Protein AF-X0ZUR7-F1 (afdb_monomer_lite)

Sequence (106 aa):
MPNKNEEETDLMEIRLKKETKLYWIKATTGAISALVGRLFIGLIGWPMFIWMLSFWFGFPFIISFLISPYDKEEWNWKIILKTGIGIFFFTFMVVGTLTHTILKFL

Foldseek 3Di:
DDDPVVVVVVVVVVVVVVLVVLLVVLLVLLLVLLCCCCPVVNDDDPSSVVSLVCSLVPVLVVCVVVPDDDDPVPPDVCCSSPRNVVSSPVSNVVNNVVSNVVVVVD

Organism: NCBI:txid412755

pLDDT: mean 83.45, std 12.52, range [53.47, 97.0]

Secondary structure (DSSP, 8-state):
---HHHHHHHHHHHHHHHHHHHHHHHHHHHHHHHHIIIIIS---SHHHHHHHHHHHHHHHHHHHHHHSS--TTT--HHHHHHTTHHHHHHHHHHHHHHHHHHHHH-

Structure (mmCIF, N/CA/C/O backbone):
data_AF-X0ZUR7-F1
#
_entry.id   AF-X0ZUR7-F1
#
loop_
_atom_site.group_PDB
_atom_site.id
_atom_site.type_symbol
_atom_site.label_atom_id
_atom_site.label_alt_id
_atom_site.label_comp_id
_atom_site.label_asym_id
_atom_site.label_entity_id
_atom_site.label_seq_id
_atom_site.pdbx_PDB_ins_code
_atom_site.Cartn_x
_atom_site.Cartn_y
_atom_site.Cartn_z
_atom_site.occupancy
_atom_site.B_iso_or_equiv
_atom_site.auth_seq_id
_atom_site.auth_comp_id
_atom_site.auth_asym_id
_atom_site.auth_atom_id
_atom_site.pdbx_PDB_model_num
ATOM 1 N N . MET A 1 1 ? -21.546 -5.112 39.725 1.00 53.47 1 MET A N 1
ATOM 2 C CA . MET A 1 1 ? -21.803 -4.118 38.665 1.00 53.47 1 MET A CA 1
ATOM 3 C C . MET A 1 1 ? -20.437 -3.656 38.202 1.00 53.47 1 MET A C 1
ATOM 5 O O . MET A 1 1 ? -19.708 -3.178 39.066 1.00 53.47 1 MET A O 1
ATOM 9 N N . PRO A 1 2 ? -20.037 -3.920 36.948 1.00 53.84 2 PRO A N 1
ATOM 10 C CA . PRO A 1 2 ? -18.754 -3.439 36.443 1.00 53.84 2 PRO A CA 1
ATOM 11 C C . PRO A 1 2 ? -18.698 -1.913 36.567 1.00 53.84 2 PRO A C 1
ATOM 13 O O . PRO A 1 2 ? -19.720 -1.229 36.447 1.00 53.84 2 PRO A O 1
ATOM 16 N N . ASN A 1 3 ? -17.527 -1.391 36.918 1.00 67.19 3 ASN A N 1
ATOM 17 C CA . ASN A 1 3 ? -17.319 0.040 37.097 1.00 67.19 3 ASN A CA 1
ATOM 18 C C . ASN A 1 3 ? -17.370 0.713 35.715 1.00 67.19 3 ASN A C 1
ATOM 20 O O . ASN A 1 3 ? -16.737 0.229 34.783 1.00 67.19 3 ASN A O 1
ATOM 24 N N . LYS A 1 4 ? -18.081 1.837 35.567 1.00 70.12 4 LYS A N 1
ATOM 25 C CA . LYS A 1 4 ? -18.214 2.571 34.290 1.00 70.12 4 LYS A CA 1
ATOM 26 C C . LYS A 1 4 ? -16.854 2.869 33.626 1.00 70.12 4 LYS A C 1
ATOM 28 O O . LYS A 1 4 ? -16.754 2.909 32.406 1.00 70.12 4 LYS A O 1
ATOM 33 N N . ASN A 1 5 ? -15.803 3.019 34.435 1.00 69.81 5 ASN A N 1
ATOM 34 C CA . ASN A 1 5 ? -14.432 3.236 33.966 1.00 69.81 5 ASN A CA 1
ATOM 35 C C . ASN A 1 5 ? -13.788 1.979 33.337 1.00 69.81 5 ASN A C 1
ATOM 37 O O . ASN A 1 5 ? -12.948 2.110 32.450 1.00 69.81 5 ASN A O 1
ATOM 41 N N . GLU A 1 6 ? -14.158 0.770 33.771 1.00 71.62 6 GLU A N 1
ATOM 42 C CA . GLU A 1 6 ? -13.648 -0.492 33.204 1.00 71.62 6 GLU A CA 1
ATOM 43 C C . GLU A 1 6 ? -14.255 -0.754 31.817 1.00 71.62 6 GLU A C 1
ATOM 45 O O . GLU A 1 6 ? -13.519 -1.065 30.884 1.00 71.62 6 GLU A O 1
ATOM 50 N N . GLU A 1 7 ? -15.559 -0.503 31.635 1.00 71.94 7 GLU A N 1
ATOM 51 C CA . GLU A 1 7 ? -16.227 -0.624 30.326 1.00 71.94 7 GLU A CA 1
ATOM 52 C C . GLU A 1 7 ? -15.660 0.350 29.277 1.00 71.94 7 GLU A C 1
ATOM 54 O O . GLU A 1 7 ? -15.447 -0.031 28.123 1.00 71.94 7 GLU A O 1
ATOM 59 N N . GLU A 1 8 ? -15.371 1.602 29.654 1.00 75.94 8 GLU A N 1
ATOM 60 C CA . GLU A 1 8 ? -14.749 2.573 28.739 1.00 75.94 8 GLU A CA 1
ATOM 61 C C . GLU A 1 8 ? -13.327 2.157 28.323 1.00 75.94 8 GLU A C 1
ATOM 63 O O . GLU A 1 8 ? -12.927 2.384 27.176 1.00 75.94 8 GLU A O 1
ATOM 68 N N . THR A 1 9 ? -12.581 1.506 29.221 1.00 78.31 9 THR A N 1
ATOM 69 C CA . THR A 1 9 ? -11.219 1.027 28.945 1.00 78.31 9 THR A CA 1
ATOM 70 C C . THR A 1 9 ? -11.239 -0.176 27.993 1.00 78.31 9 THR A C 1
ATOM 72 O O . THR A 1 9 ? -10.510 -0.179 26.996 1.00 78.31 9 THR A O 1
ATOM 75 N N . ASP A 1 10 ? -12.141 -1.137 28.209 1.00 81.31 10 ASP A N 1
ATOM 76 C CA . ASP A 1 10 ? -12.310 -2.309 27.336 1.00 81.31 10 ASP A CA 1
ATOM 77 C C . ASP A 1 10 ? -12.729 -1.915 25.909 1.00 81.31 10 ASP A C 1
ATOM 79 O O . ASP A 1 10 ? -12.180 -2.408 24.916 1.00 81.31 10 ASP A O 1
ATOM 83 N N . LEU A 1 11 ? -13.662 -0.968 25.774 1.00 80.88 11 LEU A N 1
ATOM 84 C CA . LEU A 1 11 ? -14.085 -0.454 24.467 1.00 80.88 11 LEU A CA 1
ATOM 85 C C . LEU A 1 11 ? -12.942 0.256 23.727 1.00 80.88 11 LEU A C 1
ATOM 87 O O . LEU A 1 11 ? -12.831 0.145 22.498 1.00 80.88 11 LEU A O 1
ATOM 91 N N . MET A 1 12 ? -12.080 0.970 24.455 1.00 81.38 12 MET A N 1
ATOM 92 C CA . MET A 1 12 ? -10.901 1.622 23.888 1.00 81.38 12 MET A CA 1
ATOM 93 C C . MET A 1 12 ? -9.886 0.596 23.368 1.00 81.38 12 MET A C 1
ATOM 95 O O . MET A 1 12 ? -9.404 0.734 22.239 1.00 81.38 12 MET A O 1
ATOM 99 N N . GLU A 1 13 ? -9.606 -0.463 24.132 1.00 83.38 13 GLU A N 1
ATOM 100 C CA . GLU A 1 13 ? -8.708 -1.541 23.701 1.00 83.38 13 GLU A CA 1
ATOM 101 C C . GLU A 1 13 ? -9.216 -2.267 22.450 1.00 83.38 13 GLU A C 1
ATOM 103 O O . GLU A 1 13 ? -8.441 -2.555 21.527 1.00 83.38 13 GLU A O 1
ATOM 108 N N . ILE A 1 14 ? -10.522 -2.544 22.382 1.00 81.81 14 ILE A N 1
ATOM 109 C CA . ILE A 1 14 ? -11.145 -3.191 21.220 1.00 81.81 14 ILE A CA 1
ATOM 110 C C . ILE A 1 14 ? -10.969 -2.322 19.967 1.00 81.81 14 ILE A C 1
ATOM 112 O O . ILE A 1 14 ? -10.589 -2.837 18.907 1.00 81.81 14 ILE A O 1
ATOM 116 N N . ARG A 1 15 ? -11.188 -1.003 20.075 1.00 79.31 15 ARG A N 1
ATOM 117 C CA . ARG A 1 15 ? -10.982 -0.056 18.963 1.00 79.31 15 ARG A CA 1
ATOM 118 C C . ARG A 1 15 ? -9.523 -0.023 18.511 1.00 79.31 15 ARG A C 1
ATOM 120 O O . ARG A 1 15 ? -9.262 -0.172 17.317 1.00 79.31 15 ARG A O 1
ATOM 127 N N . LEU A 1 16 ? -8.578 0.066 19.446 1.00 82.56 16 LEU A N 1
ATOM 128 C CA . LEU A 1 16 ? -7.137 0.046 19.157 1.00 82.56 16 LEU A CA 1
ATOM 129 C C . LEU A 1 16 ? -6.701 -1.232 18.429 1.00 82.56 16 LEU A C 1
ATOM 131 O O . LEU A 1 16 ? -5.960 -1.164 17.4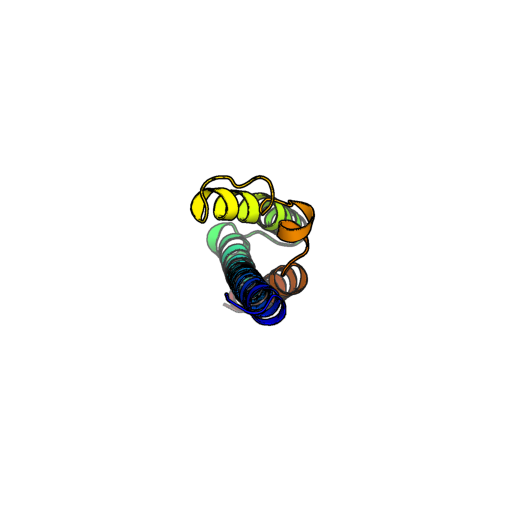42 1.00 82.56 16 LEU A O 1
ATOM 135 N N . LYS A 1 17 ? -7.189 -2.404 18.857 1.00 84.19 17 LYS A N 1
ATOM 136 C CA . LYS A 1 17 ? -6.905 -3.682 18.180 1.00 84.19 17 LYS A CA 1
ATOM 137 C C . LYS A 1 17 ? -7.446 -3.702 16.749 1.00 84.19 17 LYS A C 1
ATOM 139 O O . LYS A 1 17 ? -6.743 -4.149 15.838 1.00 84.19 17 LYS A O 1
ATOM 144 N N . LYS A 1 18 ? -8.663 -3.194 16.525 1.00 79.56 18 LYS A N 1
ATOM 145 C CA . LYS A 1 18 ? -9.265 -3.094 15.183 1.00 79.56 18 LYS A CA 1
ATOM 146 C C . LYS A 1 18 ? -8.479 -2.141 14.277 1.00 79.56 18 LYS A C 1
ATOM 148 O O . LYS A 1 18 ? -8.155 -2.511 13.148 1.00 79.56 18 LYS A O 1
ATOM 153 N N . GLU A 1 19 ? -8.118 -0.957 14.767 1.00 82.19 19 GLU A N 1
ATOM 154 C CA . GLU A 1 19 ? -7.322 0.017 14.007 1.00 82.19 19 GLU A CA 1
ATOM 155 C C . GLU A 1 19 ? -5.933 -0.519 13.659 1.00 82.19 19 GLU A C 1
ATOM 157 O O . GLU A 1 19 ? -5.492 -0.398 12.515 1.00 82.19 19 GLU A O 1
ATOM 162 N N . THR A 1 20 ? -5.281 -1.190 14.609 1.00 87.12 20 THR A N 1
ATOM 163 C CA . THR A 1 20 ? -3.985 -1.846 14.390 1.00 87.12 20 THR A CA 1
ATOM 164 C C . THR A 1 20 ? -4.093 -2.933 13.321 1.00 87.12 20 THR A C 1
ATOM 166 O O . THR A 1 20 ? -3.252 -3.020 12.425 1.00 87.12 20 THR A O 1
ATOM 169 N N . LYS A 1 21 ? -5.160 -3.740 13.349 1.00 84.69 21 LYS A N 1
ATOM 170 C CA . LYS A 1 21 ? -5.410 -4.756 12.319 1.00 84.69 21 LYS A CA 1
ATOM 171 C C . LYS A 1 21 ? -5.601 -4.119 10.938 1.00 84.69 21 LYS A C 1
ATOM 173 O O . LYS A 1 21 ? -4.981 -4.565 9.975 1.00 84.69 21 LYS A O 1
ATOM 178 N N . LEU A 1 22 ? -6.405 -3.057 10.835 1.00 83.88 22 LEU A N 1
ATOM 179 C CA . LEU A 1 22 ? -6.611 -2.316 9.582 1.00 83.88 22 LEU A CA 1
ATOM 180 C C . LEU A 1 22 ? -5.318 -1.675 9.063 1.00 83.88 22 LEU A C 1
ATOM 182 O O . LEU A 1 22 ? -5.063 -1.702 7.859 1.00 83.88 22 LEU A O 1
ATOM 186 N N . TYR A 1 23 ? -4.493 -1.136 9.961 1.00 88.50 23 TYR A N 1
ATOM 187 C CA . TYR A 1 23 ? -3.183 -0.581 9.636 1.00 88.50 23 TYR A CA 1
ATOM 188 C C . TYR A 1 23 ? -2.287 -1.623 8.962 1.00 88.50 23 TYR A C 1
ATOM 190 O O . TYR A 1 23 ? -1.765 -1.376 7.872 1.00 88.50 23 TYR A O 1
ATOM 198 N N . TRP A 1 24 ? -2.161 -2.807 9.567 1.00 88.81 24 TRP A N 1
ATOM 199 C CA . TRP A 1 24 ? -1.348 -3.888 9.011 1.00 88.81 24 TRP A CA 1
ATOM 200 C C . TRP A 1 24 ? -1.888 -4.388 7.681 1.00 88.81 24 TRP A C 1
ATOM 202 O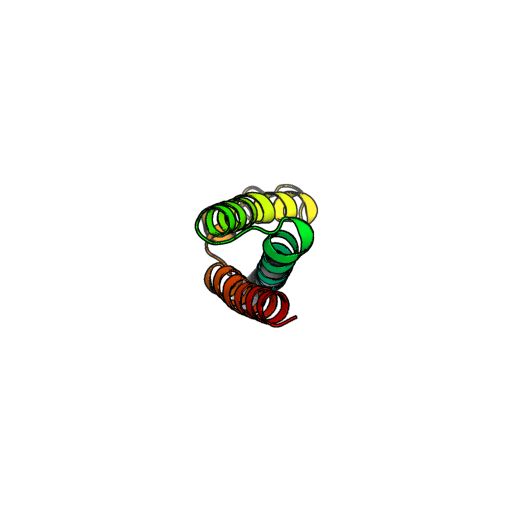 O . TRP A 1 24 ? -1.115 -4.515 6.737 1.00 88.81 24 TRP A O 1
ATOM 212 N N . ILE A 1 25 ? -3.203 -4.581 7.565 1.00 88.38 25 ILE A N 1
ATOM 213 C CA . ILE A 1 25 ? -3.822 -4.992 6.302 1.00 88.38 25 ILE A CA 1
ATOM 214 C C . ILE A 1 25 ? -3.489 -3.989 5.190 1.00 88.38 25 ILE A C 1
ATOM 216 O O . ILE A 1 25 ? -3.103 -4.385 4.090 1.00 88.38 25 ILE A O 1
ATOM 220 N N . LYS A 1 26 ? -3.583 -2.685 5.466 1.00 90.50 26 LYS A N 1
ATOM 221 C CA . LYS A 1 26 ? -3.230 -1.641 4.498 1.00 90.50 26 LYS A CA 1
ATOM 222 C C . LYS A 1 26 ? -1.753 -1.650 4.125 1.00 90.50 26 LYS A C 1
ATOM 224 O O . LYS A 1 26 ? -1.441 -1.497 2.948 1.00 90.50 26 LYS A O 1
ATOM 229 N N . ALA A 1 27 ? -0.861 -1.880 5.084 1.00 93.25 27 ALA A N 1
ATOM 230 C CA . ALA A 1 27 ? 0.563 -2.044 4.809 1.00 93.25 27 ALA A CA 1
ATOM 231 C C . ALA A 1 27 ? 0.816 -3.219 3.846 1.00 93.25 27 ALA A C 1
ATOM 233 O O . ALA A 1 27 ? 1.504 -3.068 2.836 1.00 93.25 27 ALA A O 1
ATOM 234 N N . THR A 1 28 ? 0.198 -4.379 4.097 1.00 93.12 28 THR A N 1
ATOM 235 C CA . THR A 1 28 ? 0.344 -5.550 3.217 1.00 93.12 28 THR A CA 1
ATOM 236 C C . THR A 1 28 ? -0.274 -5.300 1.842 1.00 93.12 28 THR A C 1
ATOM 238 O O . THR A 1 28 ? 0.302 -5.672 0.824 1.00 93.12 28 THR A O 1
ATOM 241 N N . THR A 1 29 ? -1.416 -4.615 1.793 1.00 93.06 29 THR A N 1
ATOM 242 C CA . THR A 1 29 ? -2.090 -4.249 0.537 1.00 93.06 29 THR A CA 1
ATOM 243 C C . THR A 1 29 ? -1.233 -3.311 -0.306 1.00 93.06 29 THR A C 1
ATOM 245 O O . THR A 1 29 ? -1.129 -3.501 -1.516 1.00 93.06 29 THR A O 1
ATOM 248 N N . GLY A 1 30 ? -0.603 -2.307 0.311 1.00 94.62 30 GLY A N 1
ATOM 249 C CA . GLY A 1 30 ? 0.306 -1.387 -0.373 1.00 94.62 30 GLY A CA 1
ATOM 250 C C . GLY A 1 30 ? 1.471 -2.140 -1.009 1.00 94.62 30 GLY A C 1
ATOM 251 O O . GLY A 1 30 ? 1.716 -2.007 -2.206 1.00 94.62 30 GLY A O 1
ATOM 252 N N . ALA A 1 31 ? 2.111 -3.026 -0.244 1.00 96.06 31 ALA A N 1
ATOM 253 C CA . ALA A 1 31 ? 3.189 -3.876 -0.745 1.00 96.06 31 ALA A CA 1
ATOM 254 C C . ALA A 1 31 ? 2.745 -4.795 -1.902 1.00 96.06 31 ALA A C 1
ATOM 256 O O . ALA A 1 31 ? 3.377 -4.810 -2.959 1.00 96.06 31 ALA A O 1
ATOM 257 N N . ILE A 1 32 ? 1.642 -5.534 -1.732 1.00 95.12 32 ILE A N 1
ATOM 258 C CA . ILE A 1 32 ? 1.139 -6.475 -2.746 1.00 95.12 32 ILE A CA 1
ATOM 259 C C . ILE A 1 32 ? 0.699 -5.729 -4.006 1.00 95.12 32 ILE A C 1
ATOM 261 O O . ILE A 1 32 ? 1.052 -6.134 -5.109 1.00 95.12 32 ILE A O 1
ATOM 265 N N . SER A 1 33 ? -0.037 -4.625 -3.872 1.00 95.38 33 SER A N 1
ATOM 266 C CA . SER A 1 33 ? -0.499 -3.855 -5.033 1.00 95.38 33 SER A CA 1
ATOM 267 C C . SER A 1 33 ? 0.662 -3.250 -5.825 1.00 95.38 33 SER A C 1
ATOM 269 O O . SER A 1 33 ? 0.595 -3.236 -7.056 1.00 95.38 33 SER A O 1
ATOM 271 N N . ALA A 1 34 ? 1.745 -2.831 -5.160 1.00 95.94 34 ALA A N 1
ATOM 272 C CA . ALA A 1 34 ? 2.965 -2.382 -5.824 1.00 95.94 34 ALA A CA 1
ATOM 273 C C . ALA A 1 34 ? 3.661 -3.515 -6.592 1.00 95.94 34 ALA A C 1
ATOM 275 O O . ALA A 1 34 ? 4.018 -3.335 -7.759 1.00 95.94 34 ALA A O 1
ATOM 276 N N . LEU A 1 35 ? 3.802 -4.690 -5.968 1.00 96.06 35 LEU A N 1
ATOM 277 C CA . LEU A 1 35 ? 4.350 -5.881 -6.625 1.00 96.06 35 LEU A CA 1
ATOM 278 C C . LEU A 1 35 ? 3.515 -6.273 -7.842 1.00 96.06 35 LEU A C 1
ATOM 280 O O . LEU A 1 35 ? 4.064 -6.438 -8.925 1.00 96.06 35 LEU A O 1
ATOM 284 N N . VAL A 1 36 ? 2.193 -6.370 -7.697 1.00 94.81 36 VAL A N 1
ATOM 285 C CA . VAL A 1 36 ? 1.298 -6.771 -8.790 1.00 94.81 36 VAL A CA 1
ATOM 286 C C . VAL A 1 36 ? 1.333 -5.762 -9.935 1.00 94.81 36 VAL A C 1
ATOM 288 O O . VAL A 1 36 ? 1.547 -6.144 -11.087 1.00 94.81 36 VAL A O 1
ATOM 291 N N . GLY A 1 37 ? 1.190 -4.473 -9.621 1.00 93.75 37 GLY A N 1
ATOM 292 C CA . GLY A 1 37 ? 1.158 -3.418 -10.631 1.00 93.75 37 GLY A CA 1
ATOM 293 C C . GLY A 1 37 ? 2.457 -3.331 -11.429 1.00 93.75 37 GLY A C 1
ATOM 294 O O . GLY A 1 37 ? 2.418 -3.168 -12.649 1.00 93.75 37 GLY A O 1
ATOM 295 N N . ARG A 1 38 ? 3.613 -3.502 -10.772 1.00 93.38 38 ARG A N 1
ATOM 296 C CA . ARG A 1 38 ? 4.905 -3.411 -11.456 1.00 93.38 38 ARG A CA 1
ATOM 297 C C . ARG A 1 38 ? 5.346 -4.727 -12.099 1.00 93.38 38 ARG A C 1
ATOM 299 O O . ARG A 1 38 ? 5.808 -4.683 -13.234 1.00 93.38 38 ARG A O 1
ATOM 306 N N . LEU A 1 39 ? 5.246 -5.856 -11.399 1.00 92.25 39 LEU A N 1
ATOM 307 C CA . LEU A 1 39 ? 5.819 -7.137 -11.830 1.00 92.25 39 LEU A CA 1
ATOM 308 C C . LEU A 1 39 ? 4.931 -7.859 -12.846 1.00 92.25 39 LEU A C 1
ATOM 310 O O . LEU A 1 39 ? 5.439 -8.345 -13.849 1.00 92.25 39 LEU A O 1
ATOM 314 N N . PHE A 1 40 ? 3.617 -7.904 -12.616 1.00 91.31 40 PHE A N 1
ATOM 315 C CA . PHE A 1 40 ? 2.699 -8.658 -13.478 1.00 91.31 40 PHE A CA 1
ATOM 316 C C . PHE A 1 40 ? 2.080 -7.798 -14.581 1.00 91.31 40 PHE A C 1
ATOM 318 O O . PHE A 1 40 ? 1.850 -8.290 -15.680 1.00 91.31 40 PHE A O 1
ATOM 325 N N . ILE A 1 41 ? 1.811 -6.520 -14.299 1.00 92.12 41 ILE A N 1
ATOM 326 C CA . ILE A 1 41 ? 1.151 -5.611 -15.255 1.00 92.12 41 ILE A CA 1
ATOM 327 C C . ILE A 1 41 ? 2.168 -4.693 -15.953 1.00 92.12 41 ILE A C 1
ATOM 329 O O . ILE A 1 41 ? 1.908 -4.180 -17.037 1.00 92.12 41 ILE A O 1
ATOM 333 N N . GLY A 1 42 ? 3.354 -4.493 -15.370 1.00 90.81 42 GLY A N 1
ATOM 334 C CA . GLY A 1 42 ? 4.406 -3.680 -15.984 1.00 90.81 42 GLY A CA 1
ATOM 335 C C . GLY A 1 42 ? 4.183 -2.167 -15.891 1.00 90.81 42 GLY A C 1
ATOM 336 O O . GLY A 1 42 ? 4.867 -1.420 -16.588 1.00 90.81 42 GLY A O 1
ATOM 337 N N . LEU A 1 43 ? 3.276 -1.692 -15.032 1.00 92.81 43 LEU A N 1
ATOM 338 C CA . LEU A 1 43 ? 2.912 -0.275 -14.932 1.00 92.81 43 LEU A CA 1
ATOM 339 C C . LEU A 1 43 ? 4.074 0.595 -14.419 1.00 92.81 43 LEU A C 1
ATOM 341 O O . LEU A 1 43 ? 4.860 0.183 -13.561 1.00 92.81 43 LEU A O 1
ATOM 345 N N . ILE A 1 44 ? 4.174 1.822 -14.944 1.00 91.00 44 ILE A N 1
ATOM 346 C CA . ILE A 1 44 ? 5.201 2.823 -14.602 1.00 91.00 44 ILE A CA 1
ATOM 347 C C . ILE A 1 44 ? 4.558 4.218 -14.616 1.00 91.00 44 ILE A C 1
ATOM 349 O O . ILE A 1 44 ? 3.682 4.479 -15.434 1.00 91.00 44 ILE A O 1
ATOM 353 N N . GLY A 1 45 ? 4.993 5.126 -13.735 1.00 89.88 45 GLY A N 1
ATOM 354 C CA . GLY A 1 45 ? 4.567 6.532 -13.744 1.00 89.88 45 GLY A CA 1
ATOM 355 C C . GLY A 1 45 ? 3.083 6.719 -13.407 1.00 89.88 45 GLY A C 1
ATOM 356 O O . GLY A 1 45 ? 2.588 6.165 -12.426 1.00 89.88 45 GLY A O 1
ATOM 357 N N . TRP A 1 46 ? 2.366 7.498 -14.223 1.00 92.56 46 TRP A N 1
ATOM 358 C CA . TRP A 1 46 ? 0.950 7.830 -14.008 1.00 92.56 46 TRP A CA 1
ATOM 359 C C . TRP A 1 46 ? 0.012 6.611 -13.945 1.00 92.56 46 TRP A C 1
ATOM 361 O O . TRP A 1 46 ? -0.789 6.547 -13.012 1.00 92.56 46 TRP A O 1
ATOM 371 N N . PRO A 1 47 ? 0.117 5.606 -14.838 1.00 93.62 47 PRO A N 1
ATOM 372 C CA . PRO A 1 47 ? -0.636 4.360 -14.695 1.00 93.62 47 PRO A CA 1
ATOM 373 C C . PRO A 1 47 ? -0.444 3.664 -13.340 1.00 93.62 47 PRO A C 1
ATOM 375 O O . PRO A 1 47 ? -1.410 3.174 -12.761 1.00 93.62 47 PRO A O 1
ATOM 378 N N . MET A 1 48 ? 0.778 3.666 -12.795 1.00 92.69 48 MET A N 1
ATOM 379 C CA . MET A 1 48 ? 1.063 3.071 -11.482 1.00 92.69 48 MET A CA 1
ATOM 380 C C . MET A 1 48 ? 0.404 3.864 -10.343 1.00 92.69 48 MET A C 1
ATOM 382 O O . MET A 1 48 ? -0.071 3.288 -9.365 1.00 92.69 48 MET A O 1
ATOM 386 N N . PHE A 1 49 ? 0.331 5.188 -10.486 1.00 92.06 49 PHE A N 1
ATOM 387 C CA .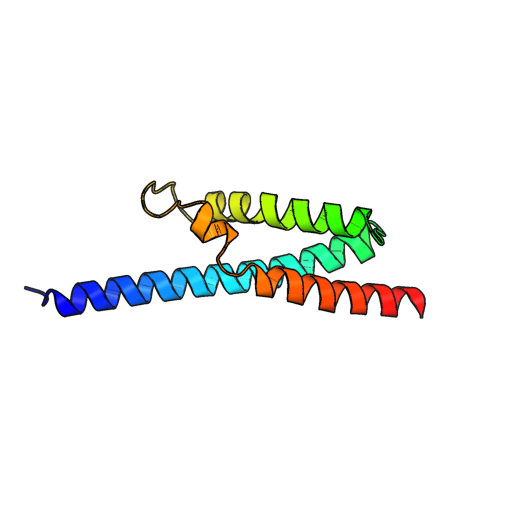 PHE A 1 49 ? -0.376 6.052 -9.545 1.00 92.06 49 PHE A CA 1
ATOM 388 C C . PHE A 1 49 ? -1.893 5.804 -9.565 1.00 92.06 49 PHE A C 1
ATOM 390 O O . PHE A 1 49 ? -2.504 5.656 -8.509 1.00 92.06 49 PHE A O 1
ATOM 397 N N . ILE A 1 50 ? -2.501 5.681 -10.749 1.00 94.31 50 ILE A N 1
ATOM 398 C CA . ILE A 1 50 ? -3.932 5.351 -10.883 1.00 94.31 50 ILE A CA 1
ATOM 399 C C . ILE A 1 50 ? -4.222 3.966 -10.290 1.00 94.31 50 ILE A C 1
ATOM 401 O O . ILE A 1 50 ? -5.201 3.789 -9.563 1.00 94.31 50 ILE A O 1
ATOM 405 N N . TRP A 1 51 ? -3.336 2.999 -10.532 1.00 94.44 51 TRP A N 1
ATOM 406 C CA . TRP A 1 51 ? -3.413 1.666 -9.939 1.00 94.44 51 TRP A CA 1
ATOM 407 C C . TRP A 1 51 ? -3.398 1.717 -8.410 1.00 94.44 51 TRP A C 1
ATOM 409 O O . TRP A 1 51 ? -4.292 1.171 -7.763 1.00 94.44 51 TRP A O 1
ATOM 419 N N . MET A 1 52 ? -2.457 2.453 -7.820 1.00 94.44 52 MET A N 1
ATOM 420 C CA . MET A 1 52 ? -2.406 2.664 -6.373 1.00 94.44 52 MET A CA 1
ATOM 421 C C . MET A 1 52 ? -3.721 3.236 -5.828 1.00 94.44 52 MET A C 1
ATOM 423 O O . MET A 1 52 ? -4.232 2.736 -4.827 1.00 94.44 52 MET A O 1
ATOM 427 N N . LEU A 1 53 ? -4.290 4.251 -6.491 1.00 92.81 53 LEU A N 1
ATOM 428 C CA . LEU A 1 53 ? -5.564 4.847 -6.083 1.00 92.81 53 LEU A CA 1
ATOM 429 C C . LEU A 1 53 ? -6.711 3.836 -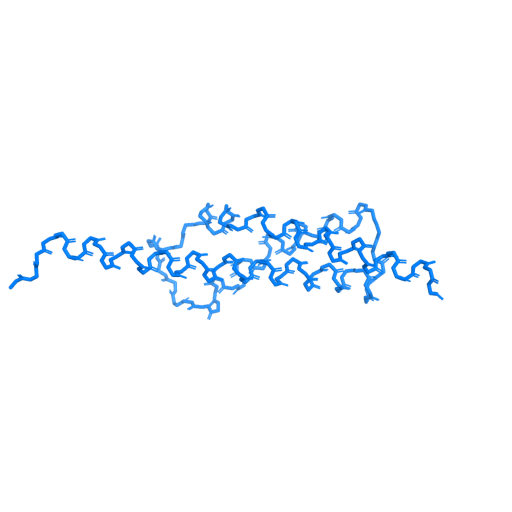6.148 1.00 92.81 53 LEU A C 1
ATOM 431 O O . LEU A 1 53 ? -7.506 3.777 -5.214 1.00 92.81 53 LEU A O 1
ATOM 435 N N . SER A 1 54 ? -6.784 3.001 -7.189 1.00 92.56 54 SER A N 1
ATOM 436 C CA . SER A 1 54 ? -7.821 1.962 -7.272 1.00 92.56 54 SER A CA 1
ATOM 437 C C . SER A 1 54 ? -7.746 0.958 -6.118 1.00 92.56 54 SER A C 1
ATOM 439 O O . SER A 1 54 ? -8.782 0.576 -5.582 1.00 92.56 54 SER A O 1
ATOM 441 N N . PHE A 1 55 ? -6.544 0.594 -5.662 1.00 90.81 55 PHE A N 1
ATOM 442 C CA . PHE A 1 55 ? -6.376 -0.274 -4.494 1.00 90.81 55 PHE A CA 1
ATOM 443 C C . PHE A 1 55 ? -6.660 0.460 -3.190 1.00 90.81 55 PHE A C 1
ATOM 445 O O . PHE A 1 55 ? -7.289 -0.100 -2.295 1.00 90.81 55 PHE A O 1
ATOM 452 N N . TRP A 1 56 ? -6.256 1.723 -3.083 1.00 87.81 56 TRP A N 1
ATOM 453 C CA . TRP A 1 56 ? -6.542 2.526 -1.903 1.00 87.81 56 TRP A CA 1
ATOM 454 C C . TRP A 1 56 ? -8.043 2.755 -1.710 1.00 87.81 56 TRP A C 1
ATOM 456 O O . TRP A 1 56 ? -8.527 2.652 -0.585 1.00 87.81 56 TRP A O 1
ATOM 466 N N . PHE A 1 57 ? -8.784 3.023 -2.786 1.00 86.25 57 PHE A N 1
ATOM 467 C CA . PHE A 1 57 ? -10.229 3.218 -2.724 1.00 86.25 57 PHE A CA 1
ATOM 468 C C . PHE A 1 57 ? -11.017 1.917 -2.778 1.00 86.25 57 PHE A C 1
ATOM 470 O O . PHE A 1 57 ? -12.066 1.866 -2.166 1.00 86.25 57 PHE A O 1
ATOM 477 N N . GLY A 1 58 ? -10.569 0.875 -3.476 1.00 82.81 58 GLY A N 1
ATOM 478 C CA . GLY A 1 58 ? -11.337 -0.364 -3.626 1.00 82.81 58 GLY A CA 1
ATOM 479 C C . GLY A 1 58 ? -11.127 -1.348 -2.479 1.00 82.81 58 GLY A C 1
ATOM 480 O O . GLY A 1 58 ? -12.080 -1.911 -1.939 1.00 82.81 58 GLY A O 1
ATOM 481 N N . PHE A 1 59 ? -9.877 -1.542 -2.059 1.00 80.25 59 PHE A N 1
ATOM 482 C CA . PHE A 1 59 ? -9.521 -2.611 -1.128 1.00 80.25 59 PHE A CA 1
ATOM 483 C C . PHE A 1 59 ? -10.122 -2.442 0.277 1.00 80.25 59 PHE A C 1
ATOM 485 O O . PHE A 1 59 ? -10.621 -3.430 0.820 1.00 80.25 59 PHE A O 1
ATOM 492 N N . PRO A 1 60 ? -10.185 -1.229 0.869 1.00 73.19 60 PRO A N 1
ATOM 493 C CA . PRO A 1 60 ? -10.839 -1.048 2.159 1.00 73.19 60 PRO A CA 1
ATOM 494 C C . PRO A 1 60 ? -12.321 -1.424 2.143 1.00 73.19 60 PRO A C 1
ATOM 496 O O . PRO A 1 60 ? -12.798 -1.947 3.143 1.00 73.19 60 PRO A O 1
ATOM 499 N N . PHE A 1 61 ? -13.041 -1.231 1.031 1.00 72.00 61 PHE A N 1
ATOM 500 C CA . PHE A 1 61 ? -14.446 -1.649 0.923 1.00 72.00 61 PHE A CA 1
ATOM 501 C C . PHE A 1 61 ? -14.574 -3.170 0.875 1.00 72.00 61 PHE A C 1
ATOM 503 O O . PHE A 1 61 ? -15.428 -3.721 1.564 1.00 72.00 61 PHE A O 1
ATOM 510 N N . ILE A 1 62 ? -13.688 -3.851 0.140 1.00 75.38 62 ILE A N 1
ATOM 511 C CA . ILE A 1 62 ? -13.664 -5.319 0.064 1.00 75.38 62 ILE A CA 1
ATOM 512 C C . ILE A 1 62 ? -13.398 -5.916 1.450 1.00 75.38 62 ILE A C 1
ATOM 514 O O . ILE A 1 62 ? -14.154 -6.768 1.910 1.00 75.38 62 ILE A O 1
ATOM 518 N N . ILE A 1 63 ? -12.372 -5.429 2.155 1.00 71.62 63 ILE A N 1
ATOM 519 C CA . ILE A 1 63 ? -12.051 -5.885 3.517 1.00 71.62 63 ILE A CA 1
ATOM 520 C C . ILE A 1 63 ? -13.212 -5.613 4.476 1.00 71.62 63 ILE A C 1
ATOM 522 O O . ILE A 1 63 ? -13.546 -6.464 5.299 1.00 71.62 63 ILE A O 1
ATOM 526 N N . SER A 1 64 ? -13.822 -4.431 4.373 1.00 64.75 64 SER A N 1
ATOM 527 C CA . SER A 1 64 ? -14.925 -4.031 5.249 1.00 64.75 64 SER A CA 1
ATOM 528 C C . SER A 1 64 ? -16.173 -4.888 5.045 1.00 64.75 64 SER A C 1
ATOM 530 O O . SER A 1 64 ? -16.955 -5.028 5.980 1.00 64.75 64 SER A O 1
ATOM 532 N N . PHE A 1 65 ? -16.347 -5.476 3.859 1.00 67.31 65 PHE A N 1
ATOM 533 C CA . PHE A 1 65 ? -17.401 -6.449 3.570 1.00 67.31 65 PHE A CA 1
ATOM 534 C C . PHE A 1 65 ? -17.037 -7.870 4.038 1.00 67.31 65 PHE A C 1
ATOM 536 O O . PHE A 1 65 ? -17.916 -8.649 4.386 1.00 67.31 65 PHE A O 1
ATOM 543 N N . LEU A 1 66 ? -15.742 -8.214 4.053 1.00 66.12 66 LEU A N 1
ATOM 544 C CA . LEU A 1 66 ? -15.253 -9.555 4.394 1.00 66.12 66 LEU A CA 1
ATOM 545 C C . LEU A 1 66 ? -15.110 -9.799 5.907 1.00 66.12 66 LEU A C 1
ATOM 547 O O . LEU A 1 66 ? -15.233 -10.935 6.355 1.00 66.12 66 LEU A O 1
ATOM 551 N N . ILE A 1 67 ? -14.777 -8.763 6.685 1.00 61.19 67 ILE A N 1
ATOM 552 C CA . ILE A 1 67 ? -14.374 -8.907 8.097 1.00 61.19 67 ILE A CA 1
ATOM 553 C C . ILE A 1 67 ? -15.534 -8.736 9.088 1.00 61.19 67 ILE A C 1
ATOM 555 O O . ILE A 1 67 ? -15.417 -9.228 10.210 1.00 61.19 67 ILE A O 1
ATOM 559 N N . SER A 1 68 ? -16.639 -8.080 8.724 1.00 53.88 68 SER A N 1
ATOM 560 C CA . SER A 1 68 ? -17.733 -7.827 9.670 1.00 53.88 68 SER A CA 1
ATOM 561 C C . SER A 1 68 ? -19.108 -7.908 9.006 1.00 53.88 68 SER A C 1
ATOM 563 O O . SER A 1 68 ? -19.271 -7.349 7.919 1.00 53.88 68 SER A O 1
ATOM 565 N N . PRO A 1 69 ? -20.129 -8.513 9.652 1.00 54.41 69 PRO A N 1
ATOM 566 C CA . PRO A 1 69 ? -21.511 -8.183 9.330 1.00 54.41 69 PRO A CA 1
ATOM 567 C C . PRO A 1 69 ? -21.690 -6.668 9.502 1.00 54.41 69 PRO A C 1
ATOM 569 O O . PRO A 1 69 ? -21.123 -6.062 10.413 1.00 54.41 69 PRO A O 1
ATOM 572 N N . TYR A 1 70 ? -22.396 -6.055 8.558 1.00 54.12 70 TYR A N 1
ATOM 573 C CA . TYR A 1 70 ? -22.556 -4.609 8.442 1.00 54.12 70 TYR A CA 1
ATOM 574 C C . TYR A 1 70 ? -23.127 -3.998 9.734 1.00 54.12 70 TYR A C 1
ATOM 576 O O . TYR A 1 70 ? -24.314 -4.153 10.013 1.00 54.12 70 TYR A O 1
ATOM 584 N N . ASP A 1 71 ? -22.294 -3.288 10.498 1.00 59.62 71 ASP A N 1
ATOM 585 C CA . ASP A 1 71 ? -22.706 -2.517 11.674 1.00 59.62 71 ASP A CA 1
ATOM 586 C C . ASP A 1 71 ? -22.555 -1.018 11.384 1.00 59.62 71 ASP A C 1
ATOM 588 O O . ASP A 1 71 ? -21.448 -0.517 11.176 1.00 59.62 71 ASP A O 1
ATOM 592 N N . LYS A 1 72 ? -23.683 -0.298 11.326 1.00 54.97 72 LYS A N 1
ATOM 593 C CA . LYS A 1 72 ? -23.751 1.114 10.911 1.00 54.97 72 LYS A CA 1
ATOM 594 C C . LYS A 1 72 ? -22.932 2.051 11.798 1.00 54.97 72 LYS A C 1
ATOM 596 O O . LYS A 1 72 ? -22.502 3.090 11.296 1.00 54.97 72 LYS A O 1
ATOM 601 N N . GLU A 1 73 ? -22.727 1.719 13.072 1.00 56.75 73 GLU A N 1
ATOM 602 C CA . GLU A 1 73 ? -21.955 2.567 13.991 1.00 56.75 73 GLU A CA 1
ATOM 603 C C . GLU A 1 73 ? -20.441 2.370 13.833 1.00 56.75 73 GLU A C 1
ATOM 605 O O . GLU A 1 73 ? -19.671 3.320 13.991 1.00 56.75 73 GLU A O 1
ATOM 610 N N . GLU A 1 74 ? -20.003 1.174 13.430 1.00 54.91 74 GLU A N 1
ATOM 611 C CA . GLU A 1 74 ? -18.589 0.878 13.162 1.00 54.91 74 GLU A CA 1
ATOM 612 C C . GLU A 1 74 ? -18.165 1.249 11.729 1.00 54.91 74 GLU A C 1
ATOM 614 O O . GLU A 1 74 ? -16.993 1.541 11.468 1.00 54.91 74 GLU A O 1
ATOM 619 N N . TRP A 1 75 ? -19.112 1.296 10.787 1.00 61.38 75 TRP A N 1
ATOM 620 C CA . TRP A 1 75 ? -18.862 1.546 9.364 1.00 61.38 75 TRP A CA 1
ATOM 621 C C . TRP A 1 75 ? -18.745 3.038 9.011 1.00 61.38 75 TRP A C 1
ATOM 623 O O . TRP A 1 75 ? -19.481 3.578 8.182 1.00 61.38 75 TRP A O 1
ATOM 633 N N . ASN A 1 76 ? -17.775 3.735 9.606 1.00 72.00 76 ASN A N 1
ATOM 634 C CA . ASN A 1 76 ? -17.459 5.107 9.210 1.00 72.00 76 ASN A CA 1
ATOM 635 C C . ASN A 1 76 ? -16.382 5.122 8.117 1.00 72.00 76 ASN A C 1
ATOM 637 O O . ASN A 1 76 ? -15.188 4.950 8.371 1.00 72.00 76 ASN A O 1
ATOM 641 N N . TRP A 1 77 ? -16.801 5.388 6.882 1.00 71.62 77 TRP A N 1
ATOM 642 C CA . TRP A 1 77 ? -15.956 5.360 5.682 1.00 71.62 77 TRP A CA 1
ATOM 643 C C . TRP A 1 77 ? -14.786 6.343 5.798 1.00 71.62 77 TRP A C 1
ATOM 645 O O . TRP A 1 77 ? -13.697 6.080 5.288 1.00 71.62 77 TRP A O 1
ATOM 655 N N . LYS A 1 78 ? -14.976 7.448 6.537 1.00 75.00 78 LYS A N 1
ATOM 656 C CA . LYS A 1 78 ? -13.905 8.408 6.835 1.00 75.00 78 LYS A CA 1
ATOM 657 C C . LYS A 1 78 ? -12.807 7.779 7.688 1.00 75.00 78 LYS A C 1
ATOM 659 O O . LYS A 1 78 ? -11.634 8.007 7.407 1.00 75.00 78 LYS A O 1
ATOM 664 N N . ILE A 1 79 ? -13.170 6.988 8.698 1.00 76.31 79 ILE A N 1
ATOM 665 C CA . ILE A 1 79 ? -12.208 6.287 9.561 1.00 76.31 79 ILE A CA 1
ATOM 666 C C . ILE A 1 79 ? -11.490 5.221 8.737 1.00 76.31 79 ILE A C 1
ATOM 668 O O . ILE A 1 79 ? -10.265 5.217 8.675 1.00 76.31 79 ILE A O 1
ATOM 672 N N . ILE A 1 80 ? -12.239 4.401 7.999 1.00 77.25 80 ILE A N 1
ATOM 673 C CA . ILE A 1 80 ? -11.679 3.331 7.166 1.00 77.25 80 ILE A CA 1
ATOM 674 C C . ILE A 1 80 ? -10.691 3.880 6.132 1.00 77.25 80 ILE A C 1
ATOM 676 O O . ILE A 1 80 ? -9.628 3.295 5.943 1.00 77.25 80 ILE A O 1
ATOM 680 N N . LEU A 1 81 ? -10.985 5.006 5.474 1.00 79.94 81 LEU A N 1
ATOM 681 C CA . LEU A 1 81 ? -10.074 5.615 4.498 1.00 79.94 81 LEU A CA 1
ATOM 682 C C . LEU A 1 81 ? -8.855 6.269 5.160 1.00 79.94 81 LEU A C 1
ATOM 684 O O . LEU A 1 81 ? -7.738 6.097 4.660 1.00 79.94 81 LEU A O 1
ATOM 688 N N . LYS A 1 82 ? -9.051 6.970 6.283 1.00 81.62 82 LYS A N 1
ATOM 689 C CA . LYS A 1 82 ? -8.001 7.740 6.968 1.00 81.62 82 LYS A CA 1
ATOM 690 C C . LYS A 1 82 ? -7.016 6.851 7.730 1.00 81.62 82 LYS A C 1
ATOM 692 O O . LYS A 1 82 ? -5.808 7.080 7.657 1.00 81.62 82 LYS A O 1
ATOM 697 N N . THR A 1 83 ? -7.501 5.824 8.424 1.00 83.62 83 THR A N 1
ATOM 698 C CA . THR A 1 83 ? -6.667 4.913 9.220 1.00 83.62 83 THR A CA 1
ATOM 699 C C . THR A 1 83 ? -5.673 4.196 8.318 1.00 83.62 83 THR A C 1
ATOM 701 O O . THR A 1 83 ? -6.068 3.600 7.325 1.00 83.62 83 THR A O 1
ATOM 704 N N . GLY A 1 84 ? -4.375 4.261 8.617 1.00 83.12 84 GLY A N 1
ATOM 705 C CA . GLY A 1 84 ? -3.348 3.533 7.861 1.00 83.12 84 GLY A CA 1
ATOM 706 C C . GLY A 1 84 ? -3.128 4.001 6.415 1.00 83.12 84 GLY A C 1
ATOM 707 O O . GLY A 1 84 ? -2.561 3.254 5.620 1.00 83.12 84 GLY A O 1
ATOM 708 N N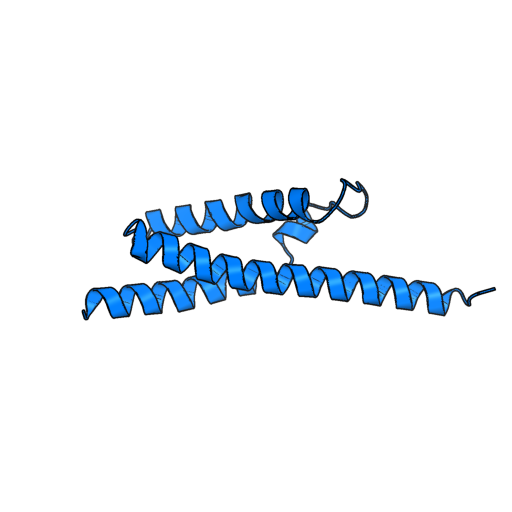 . ILE A 1 85 ? -3.549 5.218 6.045 1.00 89.19 85 ILE A N 1
ATOM 709 C CA . ILE A 1 85 ? -3.249 5.767 4.715 1.00 89.19 85 ILE A CA 1
ATOM 710 C C . ILE A 1 85 ? -1.738 5.928 4.508 1.00 89.19 85 ILE A C 1
ATOM 712 O O . ILE A 1 85 ? -1.191 5.415 3.541 1.00 89.19 85 ILE A O 1
ATOM 716 N N . GLY A 1 86 ? -1.035 6.542 5.464 1.00 91.44 86 GLY A N 1
ATOM 717 C CA . GLY A 1 86 ? 0.402 6.794 5.343 1.00 91.44 86 GLY A CA 1
ATOM 718 C C . GLY A 1 86 ? 1.214 5.514 5.132 1.00 91.44 86 GLY A C 1
ATOM 719 O O . GLY A 1 86 ? 2.068 5.476 4.252 1.00 91.44 86 GLY A O 1
ATOM 720 N N . ILE A 1 87 ? 0.902 4.441 5.871 1.00 93.00 87 ILE A N 1
ATOM 721 C CA . ILE A 1 87 ? 1.629 3.172 5.737 1.00 93.00 87 ILE A CA 1
ATOM 722 C C . ILE A 1 87 ? 1.340 2.470 4.409 1.00 93.00 87 ILE A C 1
ATOM 724 O O . ILE A 1 87 ? 2.252 1.884 3.830 1.00 93.00 87 ILE A O 1
ATOM 728 N N . PHE A 1 88 ? 0.112 2.569 3.890 1.00 94.31 88 PHE A N 1
ATOM 729 C CA . PHE A 1 88 ? -0.225 2.055 2.563 1.00 94.31 88 PHE A CA 1
ATOM 730 C C . PHE A 1 88 ? 0.638 2.723 1.487 1.00 94.31 88 PHE A C 1
ATOM 732 O O . PHE A 1 88 ? 1.322 2.033 0.736 1.00 94.31 88 PHE A O 1
ATOM 739 N N . PHE A 1 89 ? 0.668 4.060 1.456 1.00 94.56 89 PHE A N 1
ATOM 740 C CA . PHE A 1 89 ? 1.468 4.804 0.478 1.00 94.56 89 PHE A CA 1
ATOM 741 C C . PHE A 1 89 ? 2.966 4.529 0.652 1.00 94.56 89 PHE A C 1
ATOM 74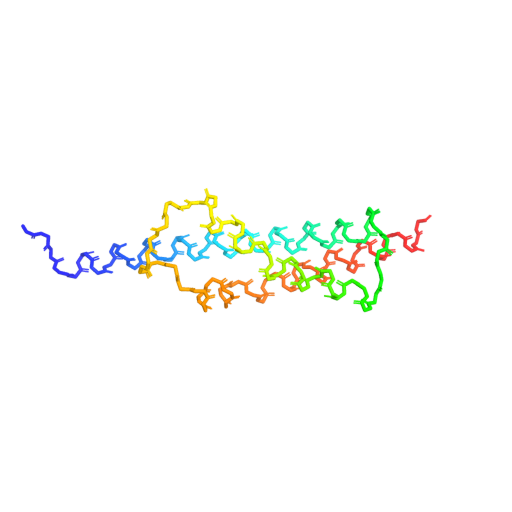3 O O . PHE A 1 89 ? 3.668 4.297 -0.328 1.00 94.56 89 PHE A O 1
ATOM 750 N N . PHE A 1 90 ? 3.459 4.508 1.892 1.00 95.81 90 PHE A N 1
ATOM 751 C CA . PHE A 1 90 ? 4.871 4.261 2.173 1.00 95.81 90 PHE A CA 1
ATOM 752 C C . PHE A 1 90 ? 5.322 2.871 1.706 1.00 95.81 90 PHE A C 1
ATOM 754 O O . PHE A 1 90 ? 6.293 2.755 0.960 1.00 95.81 90 PHE A O 1
ATOM 761 N N . THR A 1 91 ? 4.595 1.819 2.091 1.00 96.31 91 THR A N 1
ATOM 762 C CA . THR A 1 91 ? 4.917 0.441 1.681 1.00 96.31 91 THR A CA 1
ATOM 763 C C . THR A 1 91 ? 4.797 0.254 0.174 1.00 96.31 91 THR A C 1
ATOM 765 O O . THR A 1 91 ? 5.676 -0.365 -0.423 1.00 96.31 91 THR A O 1
ATOM 768 N N . PHE A 1 92 ? 3.782 0.849 -0.458 1.00 96.81 92 PHE A N 1
ATOM 769 C CA . PHE A 1 92 ? 3.640 0.848 -1.912 1.00 96.81 92 PHE A CA 1
ATOM 770 C C . PHE A 1 92 ? 4.854 1.478 -2.603 1.00 96.81 92 PHE A C 1
ATOM 772 O O . PHE A 1 92 ? 5.419 0.893 -3.525 1.00 96.81 92 PHE A O 1
ATOM 779 N N . MET A 1 93 ? 5.286 2.653 -2.141 1.00 95.69 93 MET A N 1
ATOM 780 C CA . MET A 1 93 ? 6.422 3.372 -2.718 1.00 95.69 93 MET A CA 1
ATOM 781 C C . MET A 1 93 ? 7.731 2.602 -2.547 1.00 95.69 93 MET A C 1
ATOM 783 O O . MET A 1 93 ? 8.469 2.445 -3.520 1.00 95.69 93 MET A O 1
ATOM 787 N N . VAL A 1 94 ? 8.013 2.094 -1.344 1.00 97.00 94 VAL A N 1
ATOM 788 C CA . VAL A 1 94 ? 9.236 1.324 -1.065 1.00 97.00 94 VAL A CA 1
ATOM 789 C C . VAL A 1 94 ? 9.278 0.069 -1.932 1.00 97.00 94 VAL A C 1
ATOM 791 O O . VAL A 1 94 ? 10.231 -0.134 -2.683 1.00 97.00 94 VAL A O 1
ATOM 794 N N . VAL A 1 95 ? 8.225 -0.747 -1.887 1.00 96.69 95 VAL A N 1
ATOM 795 C CA . VAL A 1 95 ? 8.178 -2.016 -2.620 1.00 96.69 95 VAL A CA 1
ATOM 796 C C . VAL A 1 95 ? 8.151 -1.783 -4.128 1.00 96.69 95 VAL A C 1
ATOM 798 O O . VAL A 1 95 ? 8.870 -2.458 -4.864 1.00 96.69 95 VAL A O 1
ATOM 801 N N . GLY A 1 96 ? 7.390 -0.797 -4.602 1.00 95.12 96 GLY A N 1
ATOM 802 C CA . GLY A 1 96 ? 7.324 -0.436 -6.017 1.00 95.12 96 GLY A CA 1
ATOM 803 C C . GLY A 1 96 ? 8.665 0.057 -6.555 1.00 95.12 96 GLY A C 1
ATOM 804 O O . GLY A 1 96 ? 9.090 -0.380 -7.624 1.00 95.12 96 GLY A O 1
ATOM 805 N N . THR A 1 97 ? 9.370 0.900 -5.795 1.00 94.69 97 THR A N 1
ATOM 806 C CA . THR A 1 97 ? 10.700 1.407 -6.173 1.00 94.69 97 THR A CA 1
ATOM 807 C C . THR A 1 97 ? 11.729 0.287 -6.201 1.00 94.69 97 THR A C 1
ATOM 809 O O . THR A 1 97 ? 12.463 0.167 -7.182 1.00 94.69 97 THR A O 1
ATOM 812 N N . LEU A 1 98 ? 11.762 -0.568 -5.173 1.00 95.50 98 LEU A N 1
ATOM 813 C CA . LEU A 1 98 ? 12.657 -1.726 -5.134 1.00 95.50 98 LEU A CA 1
ATOM 814 C C . LEU A 1 98 ? 12.392 -2.665 -6.313 1.00 95.50 98 LEU A C 1
ATOM 816 O O . LEU A 1 98 ? 13.315 -2.991 -7.054 1.00 95.50 98 LEU A O 1
ATOM 820 N N . THR A 1 99 ? 11.128 -3.024 -6.544 1.00 94.81 99 THR A N 1
ATOM 821 C CA . THR A 1 99 ? 10.728 -3.914 -7.645 1.00 94.81 99 THR A CA 1
ATOM 822 C C . THR A 1 99 ? 11.088 -3.313 -9.000 1.00 94.81 99 THR A C 1
ATOM 824 O O . THR A 1 99 ? 11.641 -3.997 -9.856 1.00 94.81 99 THR A O 1
ATOM 827 N N . HIS A 1 100 ? 10.815 -2.022 -9.211 1.00 93.44 100 HIS A N 1
ATOM 828 C CA . HIS A 1 100 ? 11.172 -1.344 -10.454 1.00 93.44 100 HIS A CA 1
ATOM 829 C C . HIS A 1 100 ? 12.684 -1.295 -10.668 1.00 93.44 100 HIS A C 1
ATOM 831 O O . HIS A 1 100 ? 13.137 -1.534 -11.784 1.00 93.44 100 HIS A O 1
ATOM 837 N N . THR A 1 101 ? 13.444 -1.008 -9.611 1.00 94.69 101 THR A N 1
ATOM 838 C CA . THR A 1 101 ? 14.906 -0.952 -9.656 1.00 94.69 101 THR A CA 1
ATOM 839 C C . THR A 1 101 ? 15.469 -2.319 -10.020 1.00 94.69 101 THR A C 1
ATOM 841 O O . THR A 1 101 ? 16.186 -2.421 -11.007 1.00 94.69 101 THR A O 1
ATOM 844 N N . ILE A 1 102 ? 15.072 -3.379 -9.309 1.00 94.31 102 ILE A N 1
ATOM 845 C CA . ILE A 1 102 ? 15.513 -4.751 -9.598 1.00 94.31 102 ILE A CA 1
ATOM 846 C C . ILE A 1 102 ? 15.211 -5.115 -11.056 1.00 94.31 102 ILE A C 1
ATOM 848 O O . ILE A 1 102 ? 16.119 -5.508 -11.771 1.00 94.31 102 ILE A O 1
ATOM 852 N N . LEU A 1 103 ? 13.980 -4.893 -11.530 1.00 91.75 103 LEU A N 1
ATOM 853 C CA . LEU A 1 103 ? 13.588 -5.200 -12.914 1.00 91.75 103 LEU A CA 1
ATOM 854 C C . LEU A 1 103 ? 14.298 -4.360 -13.983 1.00 91.75 103 LEU A C 1
ATOM 856 O O . LEU A 1 103 ? 14.240 -4.709 -15.154 1.00 91.75 103 LEU A O 1
ATOM 860 N N . LYS A 1 104 ? 14.873 -3.210 -13.625 1.00 90.75 104 LYS A N 1
ATOM 861 C CA . LYS A 1 104 ? 15.612 -2.363 -14.569 1.00 90.75 104 LYS A CA 1
ATOM 862 C C . LYS A 1 104 ? 17.079 -2.787 -14.692 1.00 90.75 104 LYS A C 1
ATOM 864 O O . LYS A 1 104 ? 17.700 -2.500 -15.710 1.00 90.75 104 LYS A O 1
ATOM 869 N N . PHE A 1 105 ? 17.629 -3.398 -13.645 1.00 90.50 105 PHE A N 1
ATOM 870 C CA . PHE A 1 105 ? 19.023 -3.846 -13.578 1.00 90.50 105 PHE A CA 1
ATOM 871 C C . PHE A 1 105 ? 19.204 -5.344 -13.862 1.00 90.50 105 PHE A C 1
ATOM 873 O O . PHE A 1 105 ? 20.344 -5.799 -13.939 1.00 90.50 105 PHE A O 1
ATOM 880 N N . LEU A 1 106 ? 18.105 -6.086 -13.991 1.00 84.31 106 LEU A N 1
ATOM 881 C CA . LEU A 1 106 ? 18.055 -7.499 -14.360 1.00 84.31 106 LEU A CA 1
ATOM 882 C C . LEU A 1 106 ? 17.759 -7.628 -15.856 1.00 84.31 106 LEU A C 1
ATOM 884 O O . LEU A 1 106 ? 18.415 -8.472 -16.500 1.00 84.31 106 LEU A O 1
#

Radius of gyration: 17.49 Å; chains: 1; bounding box: 43×18×55 Å